Protein AF-A0A2H5QBL7-F1 (afdb_monomer_lite)

Structure (mmCIF, N/CA/C/O backbone):
data_AF-A0A2H5QBL7-F1
#
_entry.id   AF-A0A2H5QBL7-F1
#
loop_
_atom_site.group_PDB
_atom_site.id
_atom_site.type_symbol
_atom_site.label_atom_id
_atom_site.label_alt_id
_atom_site.label_comp_id
_atom_site.label_asym_id
_atom_site.label_entity_id
_atom_site.label_seq_id
_atom_site.pdbx_PDB_ins_code
_atom_site.Cartn_x
_atom_site.Cartn_y
_atom_site.Cartn_z
_atom_site.occupancy
_atom_site.B_iso_or_equiv
_atom_site.auth_seq_id
_atom_site.auth_comp_id
_atom_site.auth_asym_id
_atom_site.auth_atom_id
_atom_site.pdbx_PDB_model_num
ATOM 1 N N . MET A 1 1 ? 14.484 -3.944 -13.170 1.00 81.25 1 MET A N 1
ATOM 2 C CA . MET A 1 1 ? 13.923 -5.117 -12.466 1.00 81.25 1 MET A CA 1
ATOM 3 C C . MET A 1 1 ? 14.953 -6.240 -12.473 1.00 81.25 1 MET A C 1
ATOM 5 O O . MET A 1 1 ? 15.667 -6.396 -13.459 1.00 81.25 1 MET A O 1
ATOM 9 N N . SER A 1 2 ? 15.093 -6.963 -11.365 1.00 88.44 2 SER A N 1
ATOM 10 C CA . SER A 1 2 ? 15.974 -8.130 -11.228 1.00 88.44 2 SER A CA 1
ATOM 11 C C . SER A 1 2 ? 15.320 -9.399 -11.791 1.00 88.44 2 SER A C 1
ATOM 13 O O . SER A 1 2 ? 14.140 -9.396 -12.129 1.00 88.44 2 SER A O 1
ATOM 15 N N . LEU A 1 3 ? 16.069 -10.506 -11.868 1.00 90.12 3 LEU A N 1
ATOM 16 C CA . LEU A 1 3 ? 15.514 -11.801 -12.283 1.00 90.12 3 LEU A CA 1
ATOM 17 C C . LEU A 1 3 ? 14.393 -12.282 -11.346 1.00 90.12 3 LEU A C 1
ATOM 19 O O . LEU A 1 3 ? 13.422 -12.867 -11.810 1.00 90.12 3 LEU A O 1
ATOM 23 N N . LEU A 1 4 ? 14.510 -12.025 -10.039 1.00 90.88 4 LEU A N 1
ATOM 24 C CA . LEU A 1 4 ? 13.471 -12.409 -9.081 1.00 90.88 4 LEU A CA 1
ATOM 25 C C . LEU A 1 4 ? 12.170 -11.643 -9.324 1.00 90.88 4 LEU A C 1
ATOM 27 O O . LEU A 1 4 ? 11.102 -12.232 -9.207 1.00 90.88 4 LEU A O 1
ATOM 31 N N . ASP A 1 5 ? 12.262 -10.375 -9.725 1.00 85.94 5 ASP A N 1
ATOM 32 C CA . ASP A 1 5 ? 11.087 -9.562 -10.047 1.00 85.94 5 ASP A CA 1
ATOM 33 C C . ASP A 1 5 ? 10.372 -10.071 -11.310 1.00 85.94 5 ASP A C 1
ATOM 35 O O . ASP A 1 5 ? 9.153 -10.017 -11.387 1.00 85.94 5 ASP A O 1
ATOM 39 N N . GLN A 1 6 ? 11.114 -10.627 -12.275 1.00 84.12 6 GLN A N 1
ATOM 40 C CA . GLN A 1 6 ? 10.550 -11.212 -13.502 1.00 84.12 6 GLN A CA 1
ATOM 41 C C . GLN A 1 6 ? 9.898 -12.582 -13.272 1.00 84.12 6 GLN A C 1
ATOM 43 O O . GLN A 1 6 ? 9.011 -12.982 -14.020 1.00 84.12 6 GLN A O 1
ATOM 48 N N . LEU A 1 7 ? 10.372 -13.327 -12.269 1.00 89.00 7 LEU A N 1
ATOM 49 C CA . LEU A 1 7 ? 9.805 -14.619 -11.872 1.00 89.00 7 LEU A CA 1
ATOM 50 C C . LEU A 1 7 ? 8.633 -14.467 -10.898 1.00 89.00 7 LEU A C 1
ATOM 52 O O . LEU A 1 7 ? 7.882 -15.423 -10.691 1.00 89.00 7 LEU A O 1
ATOM 56 N N . ALA A 1 8 ? 8.501 -13.301 -10.266 1.00 86.25 8 ALA A N 1
ATOM 57 C CA . ALA A 1 8 ? 7.407 -13.023 -9.361 1.00 86.25 8 ALA A CA 1
ATOM 58 C C . ALA A 1 8 ? 6.075 -12.991 -10.133 1.00 86.25 8 ALA A C 1
ATOM 60 O O . ALA A 1 8 ? 6.018 -12.508 -11.264 1.00 86.25 8 ALA A O 1
ATOM 61 N N . PRO A 1 9 ? 4.987 -13.503 -9.538 1.00 84.56 9 PRO A N 1
ATOM 62 C CA . PRO A 1 9 ? 3.671 -13.398 -10.144 1.00 84.56 9 PRO A CA 1
ATOM 63 C C . PRO A 1 9 ? 3.232 -11.931 -10.223 1.00 84.56 9 PRO A C 1
ATOM 65 O O . PRO A 1 9 ? 3.448 -11.163 -9.284 1.00 84.56 9 PRO A O 1
ATOM 68 N N . ASP A 1 10 ? 2.562 -11.571 -11.317 1.00 80.81 10 ASP A N 1
ATOM 69 C CA . ASP A 1 10 ? 1.952 -10.250 -11.500 1.00 80.81 10 ASP A CA 1
ATOM 70 C C . ASP A 1 10 ? 0.663 -10.136 -10.666 1.00 80.81 10 ASP A C 1
ATOM 72 O O . ASP A 1 10 ? -0.458 -10.333 -11.149 1.00 80.81 10 ASP A O 1
ATOM 76 N N . ILE A 1 11 ? 0.849 -9.931 -9.358 1.00 82.19 11 ILE A N 1
ATOM 77 C CA . ILE A 1 11 ? -0.217 -9.817 -8.363 1.00 82.19 11 ILE A CA 1
ATOM 78 C C . ILE A 1 11 ? 0.029 -8.643 -7.418 1.00 82.19 11 ILE A C 1
ATOM 80 O O . ILE A 1 11 ? 1.158 -8.315 -7.049 1.00 82.19 11 ILE A O 1
ATOM 84 N N . TYR A 1 12 ? -1.063 -8.048 -6.948 1.00 84.38 12 TYR A N 1
ATOM 85 C CA . TYR A 1 12 ? -1.015 -7.088 -5.855 1.00 84.38 12 TYR A CA 1
ATOM 86 C C . TYR A 1 12 ? -1.023 -7.816 -4.510 1.00 84.38 12 TYR A C 1
ATOM 88 O O . TYR A 1 12 ? -1.882 -8.659 -4.261 1.00 84.38 12 TYR A O 1
ATOM 96 N N . PHE A 1 13 ? -0.112 -7.433 -3.614 1.00 86.50 13 PHE A N 1
ATOM 97 C CA . PHE A 1 13 ? -0.086 -7.902 -2.228 1.00 86.50 13 PHE A CA 1
ATOM 98 C C . PHE A 1 13 ? -0.787 -6.880 -1.313 1.00 86.50 13 PHE A C 1
ATOM 100 O O . PHE A 1 13 ? -0.164 -5.884 -0.931 1.00 86.50 13 PHE A O 1
ATOM 107 N N . PRO A 1 14 ? -2.078 -7.063 -0.968 1.00 87.81 14 PRO A N 1
ATOM 108 C CA . PRO A 1 14 ? -2.792 -6.121 -0.113 1.00 87.81 14 PRO A CA 1
ATOM 109 C C . PRO A 1 14 ? -2.255 -6.158 1.325 1.00 87.81 14 PRO A C 1
ATOM 111 O O . PRO A 1 14 ? -2.165 -7.217 1.942 1.00 87.81 14 PRO A O 1
ATOM 114 N N . LEU A 1 15 ? -1.945 -4.985 1.883 1.00 89.06 15 LEU A N 1
ATOM 115 C CA . LEU A 1 15 ? -1.564 -4.819 3.288 1.00 89.06 15 LEU A CA 1
ATOM 116 C C . LEU A 1 15 ? -2.602 -3.955 4.010 1.00 89.06 15 LEU A C 1
ATOM 118 O O . LEU A 1 15 ? -2.897 -2.838 3.583 1.00 89.06 15 LEU A O 1
ATOM 122 N N . ILE A 1 16 ? -3.140 -4.465 5.120 1.00 87.88 16 ILE A N 1
ATOM 123 C CA . ILE A 1 16 ? -4.179 -3.809 5.924 1.00 87.88 16 ILE A CA 1
ATOM 124 C C . ILE A 1 16 ? -3.636 -3.577 7.334 1.00 87.88 16 ILE A C 1
ATOM 126 O O . ILE A 1 16 ? -3.181 -4.508 7.996 1.00 87.88 16 ILE A O 1
ATOM 130 N N . PHE A 1 17 ? -3.732 -2.337 7.815 1.00 87.12 17 PHE A N 1
ATOM 131 C CA . PHE A 1 17 ? -3.283 -1.951 9.151 1.00 87.12 17 PHE A CA 1
ATOM 132 C C . PHE A 1 17 ? -4.426 -1.319 9.947 1.00 87.12 17 PHE A C 1
ATOM 134 O O . PHE A 1 17 ? -5.038 -0.344 9.506 1.00 87.12 17 PHE A O 1
ATOM 141 N N . PHE A 1 18 ? -4.682 -1.840 11.150 1.00 84.81 18 PHE A N 1
ATOM 142 C CA . PHE A 1 18 ? -5.632 -1.263 12.100 1.00 84.81 18 PHE A CA 1
ATOM 143 C C . PHE A 1 18 ? -4.882 -0.497 13.188 1.00 84.81 18 PHE A C 1
ATOM 145 O O . PHE A 1 18 ? -4.019 -1.048 13.868 1.00 84.81 18 PHE A O 1
ATOM 152 N N . TYR A 1 19 ? -5.239 0.771 13.380 1.00 81.94 19 TYR A N 1
ATOM 153 C CA . TYR A 1 19 ? -4.651 1.619 14.413 1.00 81.94 19 TYR A CA 1
ATOM 154 C C . TYR A 1 19 ? -5.719 2.029 15.418 1.00 81.94 19 TYR A C 1
ATOM 156 O O . TYR A 1 19 ? -6.778 2.540 15.048 1.00 81.94 19 TYR A O 1
ATOM 164 N N . LYS A 1 20 ? -5.425 1.854 16.708 1.00 77.44 20 LYS A N 1
ATOM 165 C CA . LYS A 1 20 ? -6.238 2.447 17.767 1.00 77.44 20 LYS A CA 1
ATOM 166 C C . LYS A 1 20 ? -5.958 3.945 17.810 1.00 77.44 20 LYS A C 1
ATOM 168 O O . LYS A 1 20 ? -4.804 4.361 17.884 1.00 77.44 20 LYS A O 1
ATOM 173 N N . VAL A 1 21 ? -7.004 4.762 17.787 1.00 72.69 21 VAL A N 1
ATOM 174 C CA . VAL A 1 21 ? -6.854 6.204 18.004 1.00 72.69 21 VAL A CA 1
ATOM 175 C C . VAL A 1 21 ? -6.564 6.426 19.489 1.00 72.69 21 VAL A C 1
ATOM 177 O O . VAL A 1 21 ? -7.388 6.096 20.337 1.00 72.69 21 VAL A O 1
ATOM 180 N N . VAL A 1 22 ? -5.376 6.950 19.801 1.00 68.94 22 VAL A N 1
ATOM 181 C CA . VAL A 1 22 ? -4.916 7.202 21.184 1.00 68.94 22 VAL A CA 1
ATOM 182 C C . VAL A 1 22 ? -5.130 8.672 21.604 1.00 68.94 22 VAL A C 1
ATOM 184 O O . VAL A 1 22 ? -4.742 9.066 22.693 1.00 68.94 22 VAL A O 1
ATOM 187 N N . SER A 1 23 ? -5.747 9.513 20.765 1.00 63.41 23 SER A N 1
ATOM 188 C CA . SER A 1 23 ? -5.773 10.969 20.981 1.00 63.41 23 SER A CA 1
ATOM 189 C C . SER A 1 23 ? -7.058 11.500 21.631 1.00 63.41 23 SER A C 1
ATOM 191 O O . SER A 1 23 ? -8.146 10.967 21.412 1.00 63.41 23 SER A O 1
ATOM 193 N N . ASP A 1 24 ? -6.888 12.585 22.395 1.00 59.38 24 ASP A N 1
ATOM 194 C CA . ASP A 1 24 ? -7.910 13.401 23.052 1.00 59.38 24 ASP A CA 1
ATOM 195 C C . ASP A 1 24 ? -9.091 13.748 22.137 1.00 59.38 24 ASP A C 1
ATOM 197 O O . ASP A 1 24 ? -8.947 13.878 20.917 1.00 59.38 24 ASP A O 1
ATOM 201 N N . LYS A 1 25 ? -10.257 13.962 22.764 1.00 56.50 25 LYS A N 1
ATOM 202 C CA . LYS A 1 25 ? -11.608 14.172 22.192 1.00 56.50 25 LYS A CA 1
ATOM 203 C C . LYS A 1 25 ? -11.741 15.193 21.037 1.00 56.50 25 LYS A C 1
ATOM 205 O O . LYS A 1 25 ? -12.841 15.359 20.522 1.00 56.50 25 LYS A O 1
ATOM 210 N N . ASN A 1 26 ? -10.671 15.870 20.621 1.00 56.03 26 ASN A N 1
ATOM 211 C CA . ASN A 1 26 ? -10.670 16.989 19.678 1.00 56.03 26 ASN A CA 1
ATOM 212 C C . ASN A 1 26 ? -9.992 16.716 18.319 1.00 56.03 26 ASN A C 1
ATOM 214 O O . ASN A 1 26 ? -9.910 17.617 17.480 1.00 56.03 26 ASN A O 1
ATOM 218 N N . THR A 1 27 ? -9.498 15.501 18.057 1.00 62.00 27 THR A N 1
ATOM 219 C CA . THR A 1 27 ? -8.869 15.204 16.759 1.00 62.00 27 THR A CA 1
ATOM 220 C C . THR A 1 27 ? -9.934 14.961 15.692 1.00 62.00 27 THR A C 1
ATOM 222 O O . THR A 1 27 ? -10.486 13.870 15.576 1.00 62.00 27 THR A O 1
ATOM 225 N N . ASN A 1 28 ? -10.224 15.985 14.884 1.00 65.25 28 ASN A N 1
ATOM 226 C CA . ASN A 1 28 ? -11.130 15.857 13.744 1.00 65.25 28 ASN A CA 1
ATOM 227 C C . ASN A 1 28 ? -10.571 14.809 12.750 1.00 65.25 28 ASN A C 1
ATOM 229 O O . ASN A 1 28 ? -9.475 15.016 12.219 1.00 65.25 28 ASN A O 1
ATOM 233 N N . PRO A 1 29 ? -11.306 13.725 12.423 1.00 64.44 29 PRO A N 1
ATOM 234 C CA . PRO A 1 29 ? -10.878 12.695 11.465 1.00 64.44 29 PRO A CA 1
ATOM 235 C C . PRO A 1 29 ? -10.491 13.266 10.093 1.00 64.44 29 PRO A C 1
ATOM 237 O O . PRO A 1 29 ? -9.676 12.704 9.352 1.00 64.44 29 PRO A O 1
ATOM 240 N N . LYS A 1 30 ? -11.037 14.439 9.743 1.00 64.69 30 LYS A N 1
ATOM 241 C CA . LYS A 1 30 ? -10.672 15.167 8.525 1.00 64.69 30 LYS A CA 1
ATOM 242 C C . LYS A 1 30 ? -9.209 15.629 8.524 1.00 64.69 30 LYS A C 1
ATOM 244 O O . LYS A 1 30 ? -8.596 15.599 7.462 1.00 64.69 30 LYS A O 1
ATOM 249 N N . ASN A 1 31 ? -8.621 15.913 9.685 1.00 65.38 31 ASN A N 1
ATOM 250 C CA . ASN A 1 31 ? -7.250 16.419 9.817 1.00 65.38 31 ASN A CA 1
ATOM 251 C C . ASN A 1 31 ? -6.182 15.313 9.808 1.00 65.38 31 ASN A C 1
ATOM 253 O O . ASN A 1 31 ? -5.017 15.606 9.570 1.00 65.38 31 ASN A O 1
ATOM 257 N N . PHE A 1 32 ? -6.558 14.043 9.994 1.00 66.81 32 PHE A N 1
ATOM 258 C CA . PHE A 1 32 ? -5.604 12.925 10.060 1.00 66.81 32 PHE A CA 1
ATOM 259 C C . PHE A 1 32 ? -4.834 12.675 8.750 1.00 66.81 32 PHE A C 1
ATOM 261 O O . PHE A 1 32 ? -3.756 12.091 8.754 1.00 66.81 32 PHE A O 1
ATOM 268 N N . SER A 1 33 ? -5.353 13.151 7.616 1.00 66.06 33 SER A N 1
ATOM 269 C CA . SER A 1 33 ? -4.754 12.890 6.302 1.00 66.06 33 SER A CA 1
ATOM 270 C C . SER A 1 33 ? -3.628 13.842 5.919 1.00 66.06 33 SER A C 1
ATOM 272 O O . SER A 1 33 ? -2.795 13.473 5.092 1.00 66.06 33 SER A O 1
ATOM 274 N N . SER A 1 34 ? -3.583 15.061 6.469 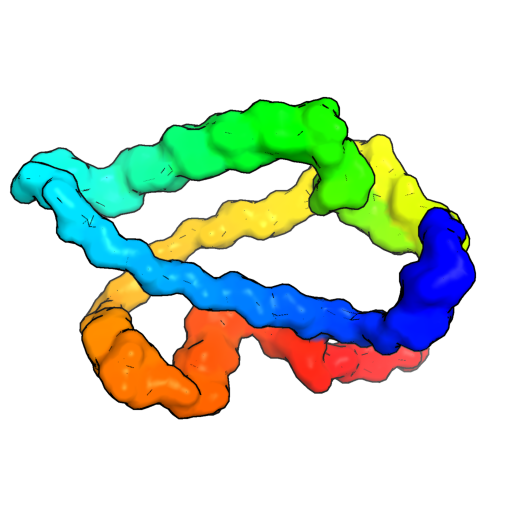1.00 75.50 34 SER A N 1
ATOM 275 C CA . SER A 1 34 ? -2.541 16.020 6.081 1.00 75.50 34 SER A CA 1
ATOM 276 C C . SER A 1 34 ? -1.136 15.589 6.529 1.00 75.50 34 SER A C 1
ATOM 278 O O . SER A 1 34 ? -0.224 15.689 5.703 1.00 75.50 34 SER A O 1
ATOM 280 N N . PRO A 1 35 ? -0.920 15.017 7.735 1.00 84.38 35 PRO A N 1
ATOM 281 C CA . PRO A 1 35 ? 0.402 14.540 8.135 1.00 84.38 35 PRO A CA 1
ATOM 282 C C . PRO A 1 35 ? 0.823 13.287 7.361 1.00 84.38 35 PRO A C 1
ATOM 284 O O . PRO A 1 35 ? 1.972 13.194 6.938 1.00 84.38 35 PRO A O 1
ATOM 287 N N . GLN A 1 36 ? -0.107 12.355 7.119 1.00 84.56 36 GLN A N 1
ATOM 288 C CA . GLN A 1 36 ? 0.171 11.114 6.390 1.00 84.56 36 GLN A CA 1
ATOM 289 C C . GLN A 1 36 ? 0.575 11.388 4.945 1.00 84.56 36 GLN A C 1
ATOM 291 O O . GLN A 1 36 ? 1.622 10.916 4.513 1.00 84.56 36 GLN A O 1
ATOM 296 N N . LYS A 1 37 ? -0.202 12.207 4.221 1.00 88.25 37 LYS A N 1
ATOM 297 C CA . LYS A 1 37 ? 0.125 12.572 2.839 1.00 88.25 37 LYS A CA 1
ATOM 298 C C . LYS A 1 37 ? 1.485 13.268 2.765 1.00 88.25 37 LYS A C 1
ATOM 300 O O . LYS A 1 37 ? 2.305 12.902 1.935 1.00 88.25 37 LYS A O 1
ATOM 305 N N . LYS A 1 38 ? 1.760 14.212 3.674 1.00 90.31 38 LYS A N 1
ATOM 306 C CA . LYS A 1 38 ? 3.052 14.913 3.732 1.00 90.31 38 LYS A CA 1
ATOM 307 C C . LYS A 1 38 ? 4.221 13.960 3.998 1.00 90.31 38 LYS A C 1
ATOM 309 O O . LYS A 1 38 ? 5.242 14.053 3.322 1.00 90.31 38 LYS A O 1
ATOM 314 N N . SER A 1 39 ? 4.079 13.065 4.976 1.00 91.56 39 SER A N 1
ATOM 315 C CA . SER A 1 39 ? 5.103 12.064 5.288 1.00 91.56 39 SER A CA 1
ATOM 316 C C . SER A 1 39 ? 5.346 11.140 4.100 1.00 91.56 39 SER A C 1
ATOM 318 O O . SER A 1 39 ? 6.493 10.895 3.747 1.00 91.56 39 SER A O 1
ATOM 320 N N . LEU A 1 40 ? 4.273 10.676 3.462 1.00 91.31 40 LEU A N 1
ATOM 321 C CA . LEU A 1 40 ? 4.329 9.789 2.310 1.00 91.31 40 LEU A CA 1
ATOM 322 C C . LEU A 1 40 ? 5.050 10.443 1.131 1.00 91.31 40 LEU A C 1
ATOM 324 O O . LEU A 1 40 ? 5.991 9.861 0.608 1.00 91.31 40 LEU A O 1
ATOM 328 N N . THR A 1 41 ? 4.688 11.679 0.772 1.00 90.31 41 THR A N 1
ATOM 329 C CA . THR A 1 41 ? 5.381 12.436 -0.280 1.00 90.31 41 THR A CA 1
ATOM 330 C C . THR A 1 41 ? 6.873 12.573 0.018 1.00 90.31 41 THR A C 1
ATOM 332 O O . THR A 1 41 ? 7.687 12.317 -0.862 1.00 90.31 41 THR A O 1
ATOM 335 N N . LYS A 1 42 ? 7.248 12.904 1.262 1.00 92.44 42 LYS A N 1
ATOM 336 C CA . LYS A 1 42 ? 8.661 13.010 1.657 1.00 92.44 42 LYS A CA 1
ATOM 337 C C . LYS A 1 42 ? 9.403 11.676 1.514 1.00 92.44 42 LYS A C 1
ATOM 339 O O . LYS A 1 42 ? 10.535 11.663 1.043 1.00 92.44 42 LYS A O 1
ATOM 344 N N . THR A 1 43 ? 8.785 10.565 1.915 1.00 92.62 43 THR A N 1
ATOM 345 C CA . THR A 1 43 ? 9.385 9.232 1.770 1.00 92.62 43 THR A CA 1
ATOM 346 C C . THR A 1 43 ? 9.554 8.853 0.299 1.00 92.62 43 THR A C 1
ATOM 348 O O . THR A 1 43 ? 10.608 8.354 -0.079 1.00 92.62 43 THR A O 1
ATOM 351 N N . LEU A 1 44 ? 8.565 9.141 -0.550 1.00 89.75 44 LEU A N 1
ATOM 352 C CA . LEU A 1 44 ? 8.629 8.831 -1.982 1.00 89.75 44 LEU A CA 1
ATOM 353 C C . LEU A 1 44 ? 9.705 9.627 -2.716 1.00 89.75 44 LEU A C 1
ATOM 355 O O . LEU A 1 44 ? 10.286 9.103 -3.653 1.00 89.75 44 LEU A O 1
ATOM 359 N N . THR A 1 45 ? 10.054 10.832 -2.257 1.00 89.00 45 THR A N 1
ATOM 360 C CA . THR A 1 45 ? 11.224 11.548 -2.790 1.00 89.00 45 THR A CA 1
ATOM 361 C C . THR A 1 45 ? 12.518 10.739 -2.630 1.00 89.00 45 THR A C 1
ATOM 363 O O . THR A 1 45 ? 13.408 10.831 -3.468 1.00 89.00 45 THR A O 1
ATOM 366 N N . HIS A 1 46 ? 12.631 9.922 -1.579 1.00 90.00 46 HIS A N 1
ATOM 367 C CA . HIS A 1 46 ? 13.776 9.028 -1.376 1.00 90.00 46 HIS A CA 1
ATOM 368 C C . HIS A 1 46 ? 13.593 7.650 -2.034 1.00 90.00 46 HIS A C 1
ATOM 370 O O . HIS A 1 46 ? 14.581 6.996 -2.359 1.00 90.00 46 HIS A O 1
ATOM 376 N N . CYS A 1 47 ? 12.350 7.217 -2.253 1.00 87.88 47 CYS A N 1
ATOM 377 C CA . CYS A 1 47 ? 11.992 5.930 -2.853 1.00 87.88 47 CYS A CA 1
ATOM 378 C C . CYS A 1 47 ? 11.152 6.131 -4.123 1.00 87.88 47 CYS A C 1
ATOM 380 O O . CYS A 1 47 ? 10.030 5.634 -4.219 1.00 87.88 47 CYS A O 1
ATOM 382 N N . TYR A 1 48 ? 11.686 6.888 -5.082 1.00 84.81 48 TYR A N 1
ATOM 383 C CA . TYR A 1 48 ? 10.933 7.383 -6.241 1.00 84.81 48 TYR A CA 1
ATOM 384 C C . TYR A 1 48 ? 10.368 6.268 -7.132 1.00 84.81 48 TYR A C 1
ATOM 386 O O . TYR A 1 48 ? 9.290 6.427 -7.696 1.00 84.81 48 TYR A O 1
ATOM 394 N N . SER A 1 49 ? 11.022 5.103 -7.189 1.00 85.00 49 SER A N 1
ATOM 395 C CA . SER A 1 49 ? 10.535 3.944 -7.948 1.00 85.00 49 SER A CA 1
ATOM 396 C C . SER A 1 49 ? 9.165 3.439 -7.481 1.00 85.00 49 SER A C 1
ATOM 398 O O . SER A 1 49 ? 8.429 2.865 -8.276 1.00 85.00 49 SER A O 1
ATOM 400 N N . LEU A 1 50 ? 8.778 3.695 -6.224 1.00 85.88 50 LEU A N 1
ATOM 401 C CA . LEU A 1 50 ? 7.454 3.344 -5.693 1.00 85.88 50 LEU A CA 1
ATOM 402 C C . LEU A 1 50 ? 6.334 4.270 -6.191 1.00 85.88 50 LEU A C 1
ATOM 404 O O . LEU A 1 50 ? 5.159 3.950 -6.028 1.00 85.88 50 LEU A O 1
ATOM 408 N N . ALA A 1 51 ? 6.681 5.430 -6.751 1.00 86.12 51 ALA A N 1
ATOM 409 C CA . ALA A 1 51 ? 5.737 6.356 -7.370 1.00 86.12 51 ALA A CA 1
ATOM 410 C C . ALA A 1 51 ? 5.629 6.168 -8.895 1.00 86.12 51 ALA A C 1
ATOM 412 O O . ALA A 1 51 ? 4.846 6.875 -9.529 1.00 86.12 51 ALA A O 1
ATOM 413 N N . GLY A 1 52 ? 6.416 5.249 -9.461 1.00 85.25 52 GLY A N 1
ATOM 414 C CA 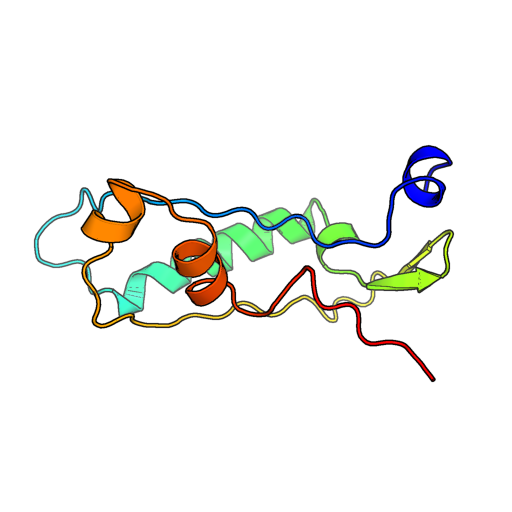. GLY A 1 52 ? 6.443 4.940 -10.884 1.00 85.25 52 GLY A CA 1
ATOM 415 C C . GLY A 1 52 ? 5.416 3.891 -11.312 1.00 85.25 52 GLY A C 1
ATOM 416 O O . GLY A 1 52 ? 4.611 3.398 -10.517 1.00 85.25 52 GLY A O 1
ATOM 417 N N . ARG A 1 53 ? 5.459 3.527 -12.594 1.00 85.12 53 ARG A N 1
ATOM 418 C CA . ARG A 1 53 ? 4.641 2.464 -13.200 1.00 85.12 53 ARG A CA 1
ATOM 419 C C . ARG A 1 53 ? 5.544 1.476 -13.924 1.00 85.12 53 ARG A C 1
ATOM 421 O O . ARG A 1 53 ? 6.558 1.879 -14.480 1.00 85.12 53 ARG A O 1
ATOM 428 N N . ALA A 1 54 ? 5.185 0.196 -13.933 1.00 81.12 54 ALA A N 1
ATOM 429 C CA . ALA A 1 54 ? 5.857 -0.758 -14.810 1.00 81.12 54 ALA A CA 1
ATOM 430 C C . ALA A 1 54 ? 5.598 -0.345 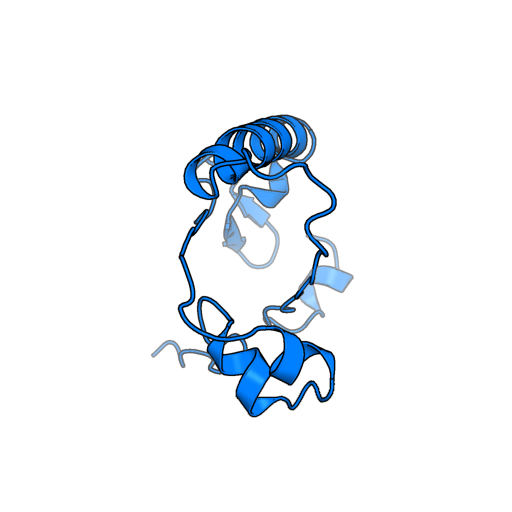-16.269 1.00 81.12 54 ALA A C 1
ATOM 432 O O . ALA A 1 54 ? 4.441 -0.233 -16.675 1.00 81.12 54 ALA A O 1
ATOM 433 N N . GLU A 1 55 ? 6.662 -0.057 -17.018 1.00 82.44 55 GLU A N 1
ATOM 434 C CA . GLU A 1 55 ? 6.574 0.247 -18.455 1.00 82.44 55 GLU A CA 1
ATOM 435 C C . GLU A 1 55 ? 6.693 -1.038 -19.275 1.00 82.44 55 GLU A C 1
ATOM 437 O O . GLU A 1 55 ? 5.959 -1.246 -20.240 1.00 82.44 55 GLU A O 1
ATOM 442 N N . ASP A 1 56 ? 7.589 -1.925 -18.846 1.00 79.38 56 ASP A N 1
ATOM 443 C CA . ASP A 1 56 ? 7.801 -3.248 -19.410 1.00 79.38 56 ASP A CA 1
ATOM 444 C C . ASP A 1 56 ? 8.246 -4.236 -18.310 1.00 79.38 56 ASP A C 1
ATOM 446 O O . ASP A 1 56 ? 8.287 -3.912 -17.123 1.00 79.38 56 ASP A O 1
ATOM 450 N N . VAL A 1 57 ? 8.577 -5.469 -18.701 1.00 76.50 57 VAL A N 1
ATOM 451 C CA . VAL A 1 57 ? 8.992 -6.554 -17.786 1.00 76.50 57 VAL A CA 1
ATOM 452 C C . VAL A 1 57 ? 10.316 -6.252 -17.056 1.00 76.50 57 VAL A C 1
ATOM 454 O O . VAL A 1 57 ? 10.642 -6.846 -16.028 1.00 76.50 57 VAL A O 1
ATOM 457 N N . PHE A 1 58 ? 11.111 -5.323 -17.576 1.00 79.88 58 PHE A N 1
ATOM 458 C CA . PHE A 1 58 ? 12.467 -5.020 -17.136 1.00 79.88 58 PHE A CA 1
ATOM 459 C C . PHE A 1 58 ? 12.586 -3.650 -16.459 1.00 79.88 58 PHE A C 1
ATOM 461 O O . PHE A 1 58 ? 13.526 -3.447 -15.677 1.00 79.88 58 PHE A O 1
ATOM 468 N N . SER A 1 59 ? 11.655 -2.729 -16.707 1.00 81.94 59 SER A N 1
ATOM 469 C CA . SER A 1 59 ? 11.775 -1.319 -16.345 1.00 81.94 59 SER A CA 1
ATOM 470 C C . SER A 1 59 ? 10.537 -0.749 -15.640 1.00 81.94 59 SER A C 1
ATOM 472 O O . SER A 1 59 ? 9.397 -1.173 -15.828 1.00 81.94 59 SER A O 1
ATOM 474 N N . VAL A 1 60 ? 10.791 0.234 -14.775 1.00 84.19 60 VAL A N 1
ATOM 475 C CA . VAL A 1 60 ? 9.760 1.026 -14.097 1.00 84.19 60 VAL A CA 1
ATOM 476 C C . VAL A 1 60 ? 9.953 2.475 -14.522 1.00 84.19 60 VAL A C 1
ATOM 478 O O . VAL A 1 60 ? 10.979 3.083 -14.203 1.00 84.19 60 VAL A O 1
ATOM 481 N N . GLY A 1 61 ? 8.961 3.017 -15.220 1.00 84.62 61 GLY A N 1
ATOM 482 C CA . GLY A 1 61 ? 8.874 4.423 -15.580 1.00 84.62 61 GLY A CA 1
ATOM 483 C C . GLY A 1 61 ? 8.693 5.280 -14.339 1.00 84.62 61 GLY A C 1
ATOM 484 O O . GLY A 1 61 ? 7.750 5.087 -13.571 1.00 84.62 61 GLY A O 1
ATOM 485 N N . CYS A 1 62 ? 9.612 6.216 -14.120 1.00 78.69 62 CYS A N 1
ATOM 486 C CA . CYS A 1 62 ? 9.588 7.151 -12.995 1.00 78.69 62 CYS A CA 1
ATOM 487 C C . CYS A 1 62 ? 9.157 8.535 -13.496 1.00 78.69 62 CYS A C 1
ATOM 489 O O . CYS A 1 62 ? 9.956 9.466 -13.544 1.00 78.69 62 CYS A O 1
ATOM 491 N N . ASP A 1 63 ? 7.904 8.637 -13.932 1.00 78.75 63 ASP A N 1
ATOM 492 C CA . ASP A 1 63 ? 7.323 9.815 -14.590 1.00 78.75 63 ASP A CA 1
ATOM 493 C C . ASP A 1 63 ? 6.563 10.751 -13.631 1.00 78.75 63 ASP A C 1
ATOM 495 O O . ASP A 1 63 ? 5.823 11.629 -14.071 1.00 78.75 63 ASP A O 1
ATOM 499 N N . ASP A 1 64 ? 6.724 10.556 -12.317 1.00 72.62 64 ASP A N 1
ATOM 500 C CA . ASP A 1 64 ? 6.039 11.297 -11.251 1.00 72.62 64 ASP A CA 1
ATOM 501 C C . ASP A 1 64 ? 4.500 11.334 -11.378 1.00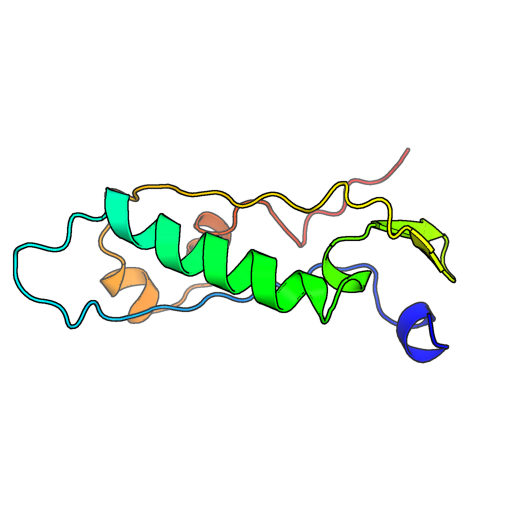 72.62 64 ASP A C 1
ATOM 503 O O . ASP A 1 64 ? 3.831 12.130 -10.711 1.00 72.62 64 ASP A O 1
ATOM 507 N N . ASN A 1 65 ? 3.897 10.415 -12.148 1.00 79.06 65 ASN A N 1
ATOM 508 C CA . ASN A 1 65 ? 2.438 10.275 -12.223 1.00 79.06 65 ASN A CA 1
ATOM 509 C C . ASN A 1 65 ? 1.816 9.877 -10.876 1.00 79.06 65 ASN A C 1
ATOM 511 O O . ASN A 1 65 ? 0.600 9.996 -10.685 1.00 79.06 65 ASN A O 1
ATOM 515 N N . GLY A 1 66 ? 2.646 9.401 -9.945 1.00 78.94 66 GLY A N 1
ATOM 516 C CA . GLY A 1 66 ? 2.266 9.056 -8.589 1.00 78.94 66 GLY A CA 1
ATOM 517 C C . GLY A 1 66 ? 1.256 7.914 -8.536 1.00 78.94 66 GLY A C 1
ATOM 518 O O . GLY A 1 66 ? 1.057 7.155 -9.486 1.00 78.94 66 GLY A O 1
ATOM 519 N N . PHE A 1 67 ? 0.581 7.799 -7.395 1.00 83.06 67 PHE A N 1
ATOM 520 C CA . PHE A 1 67 ? -0.422 6.763 -7.166 1.00 83.06 67 PHE A CA 1
ATOM 521 C C . PHE A 1 67 ? -1.657 7.301 -6.433 1.00 83.06 67 PHE A C 1
ATOM 523 O O . PHE A 1 67 ? -1.594 8.344 -5.769 1.00 83.06 67 PHE A O 1
ATOM 530 N N . PRO A 1 68 ? -2.797 6.590 -6.518 1.00 86.00 68 PRO A N 1
ATOM 531 C CA . PRO A 1 68 ? -4.011 6.979 -5.814 1.00 86.00 68 PRO A CA 1
ATOM 532 C C . PRO A 1 68 ? -3.830 6.952 -4.289 1.00 86.00 68 PRO A C 1
ATOM 534 O O . PRO A 1 68 ? -3.583 5.906 -3.696 1.00 86.00 68 PRO A O 1
ATOM 537 N N . PHE A 1 69 ? -4.030 8.098 -3.633 1.00 88.00 69 PHE A N 1
ATOM 538 C CA . PHE A 1 69 ? -4.203 8.181 -2.180 1.00 88.00 69 PHE A CA 1
ATOM 539 C C . PHE A 1 69 ? -5.682 8.432 -1.870 1.00 88.00 69 PHE A C 1
ATOM 541 O O . PHE A 1 69 ? -6.172 9.556 -2.012 1.00 88.00 69 PHE A O 1
ATOM 548 N N . ILE A 1 70 ? -6.402 7.381 -1.476 1.00 86.00 70 ILE A N 1
ATOM 549 C CA . ILE A 1 70 ? -7.854 7.418 -1.265 1.00 86.00 70 ILE A CA 1
ATOM 550 C C . ILE A 1 70 ? -8.154 7.560 0.228 1.00 86.00 70 ILE A C 1
ATOM 552 O O . ILE A 1 70 ? -7.581 6.865 1.064 1.00 86.00 70 ILE A O 1
ATOM 556 N N . LYS A 1 71 ? -9.087 8.456 0.564 1.00 84.06 71 LYS A N 1
ATOM 557 C CA . LYS A 1 71 ? -9.597 8.633 1.925 1.00 84.06 71 LYS A CA 1
ATOM 558 C C . LYS A 1 71 ? -11.105 8.440 1.933 1.00 84.06 71 LYS A C 1
ATOM 560 O O . LYS A 1 71 ? -11.808 9.078 1.157 1.00 84.06 71 LYS A O 1
ATOM 565 N N . THR A 1 72 ? -11.593 7.635 2.865 1.00 82.12 72 THR A N 1
ATOM 566 C CA . THR A 1 72 ? -13.025 7.437 3.090 1.00 82.12 72 THR A CA 1
ATOM 567 C C . THR A 1 72 ? -13.340 7.414 4.585 1.00 82.12 72 THR A C 1
ATOM 569 O O . THR A 1 72 ? -12.458 7.162 5.409 1.00 82.12 72 THR A O 1
ATOM 572 N N . LEU A 1 73 ? -14.586 7.730 4.940 1.00 79.50 73 LEU A N 1
ATOM 573 C CA . LEU A 1 73 ? -15.126 7.538 6.282 1.00 79.50 73 LEU A CA 1
ATOM 574 C C . LEU A 1 73 ? -16.078 6.348 6.221 1.00 79.50 73 LEU A C 1
ATOM 576 O O . LEU A 1 73 ? -17.071 6.384 5.500 1.00 79.50 73 LEU A O 1
ATOM 580 N N . VAL A 1 74 ? -15.781 5.308 6.989 1.00 74.62 74 VAL A N 1
ATOM 581 C CA . VAL A 1 74 ? -16.619 4.113 7.050 1.00 74.62 74 VAL A CA 1
ATOM 582 C C . VAL A 1 74 ? -17.549 4.239 8.251 1.00 74.62 74 VAL A C 1
ATOM 584 O O . VAL A 1 74 ? -17.089 4.421 9.374 1.00 74.62 74 VAL A O 1
ATOM 587 N N . ALA A 1 75 ? -18.859 4.136 8.024 1.00 70.19 75 ALA A N 1
ATOM 588 C CA . ALA A 1 75 ? -19.883 4.198 9.074 1.00 70.19 75 ALA A CA 1
ATOM 589 C C . ALA A 1 75 ? -20.024 2.883 9.874 1.00 70.19 75 ALA A C 1
ATOM 591 O O . ALA A 1 75 ? -21.043 2.653 10.519 1.00 70.19 75 ALA A O 1
ATOM 592 N N . SER A 1 76 ? -19.024 2.002 9.804 1.00 65.56 76 SER A N 1
ATOM 593 C CA . SER A 1 76 ? -19.056 0.657 10.377 1.00 65.56 76 SER A CA 1
ATOM 594 C C . SER A 1 76 ? -18.056 0.525 11.520 1.00 65.56 76 SER A C 1
ATOM 596 O O . SER A 1 76 ? -16.973 1.112 11.490 1.00 65.56 76 SER A O 1
ATOM 598 N N . ASP A 1 77 ? -18.423 -0.265 12.527 1.00 69.38 77 ASP A N 1
ATOM 599 C CA . ASP A 1 77 ? -17.548 -0.581 13.650 1.00 69.38 77 ASP A CA 1
ATOM 600 C C . ASP A 1 77 ? -16.427 -1.526 13.195 1.00 69.38 77 ASP A C 1
ATOM 602 O O . ASP A 1 77 ? -16.638 -2.717 12.947 1.00 69.38 77 ASP A O 1
ATOM 606 N N . THR A 1 78 ? -15.210 -0.987 13.111 1.00 72.19 78 THR A N 1
ATOM 607 C CA . THR A 1 78 ? -14.011 -1.738 12.722 1.00 72.19 78 THR A CA 1
ATOM 608 C C . THR A 1 78 ? -13.608 -2.794 13.755 1.00 72.19 78 THR A C 1
ATOM 610 O O . THR A 1 78 ? -12.774 -3.647 13.449 1.00 72.19 78 THR A O 1
ATOM 613 N N . SER A 1 79 ? -14.216 -2.806 14.950 1.00 74.19 79 SER A N 1
ATOM 614 C CA . SER A 1 79 ? -13.962 -3.816 15.979 1.00 74.19 79 SER A CA 1
ATOM 615 C C . SER A 1 79 ? -14.376 -5.226 15.550 1.00 74.19 79 SER A C 1
ATOM 617 O O . SER A 1 79 ? -13.746 -6.193 15.973 1.00 74.19 79 SER A O 1
ATOM 619 N N . LYS A 1 80 ? -15.393 -5.362 14.687 1.00 73.19 80 LYS A N 1
ATOM 620 C CA . LYS A 1 80 ? -15.841 -6.668 14.177 1.00 73.19 80 LYS A CA 1
ATOM 621 C C . LYS A 1 80 ? -14.773 -7.319 13.300 1.00 73.19 80 LYS A C 1
ATOM 623 O O . LYS A 1 80 ? -14.374 -8.445 13.575 1.00 73.19 80 LYS A O 1
ATOM 628 N N . VAL A 1 81 ? -14.247 -6.564 12.333 1.00 77.38 81 VAL A N 1
ATOM 629 C CA . VAL A 1 81 ? -13.173 -7.022 11.433 1.00 77.38 81 VAL A CA 1
ATOM 630 C C . VAL A 1 81 ? -11.883 -7.302 12.210 1.00 77.38 81 VAL A C 1
ATOM 632 O O . VAL A 1 81 ? -11.172 -8.252 11.907 1.00 77.38 81 VAL A O 1
ATOM 635 N N . GLN A 1 82 ? -11.594 -6.519 13.257 1.00 77.50 82 GLN A N 1
ATOM 636 C CA . GLN A 1 82 ? -10.418 -6.742 14.107 1.00 77.50 82 GLN A CA 1
ATOM 637 C C . GLN A 1 82 ? -10.516 -8.006 14.974 1.00 77.50 82 GLN A C 1
ATOM 639 O O . GLN A 1 82 ? -9.495 -8.632 15.240 1.00 77.50 82 GLN A O 1
ATOM 644 N N . LYS A 1 83 ? -11.716 -8.373 15.446 1.00 79.38 83 LYS A N 1
ATOM 645 C CA . LYS A 1 83 ? -11.923 -9.567 16.285 1.00 79.38 83 LYS A CA 1
ATOM 646 C C . LYS A 1 83 ? -11.893 -10.857 15.476 1.00 79.38 83 LYS A C 1
ATOM 648 O O . LYS A 1 83 ? -11.378 -11.863 15.959 1.00 79.38 83 LYS A O 1
ATOM 653 N N . THR A 1 84 ? -12.460 -10.829 14.276 1.00 78.81 84 THR A N 1
ATOM 654 C CA . THR A 1 84 ? -12.534 -11.994 13.39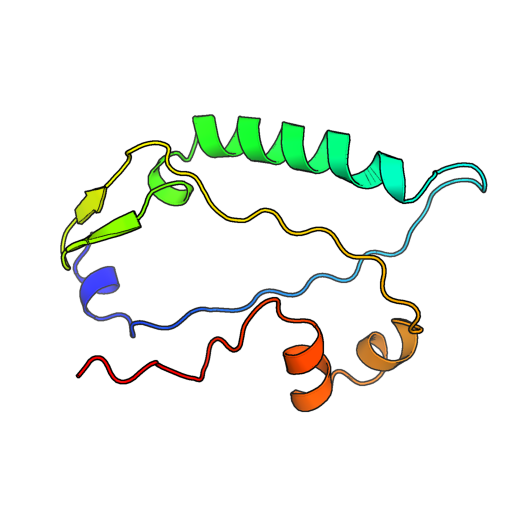4 1.00 78.81 84 THR A CA 1
ATOM 655 C C . THR A 1 84 ? -12.279 -11.526 11.962 1.00 78.81 84 THR A C 1
ATOM 657 O O . THR A 1 84 ? -13.212 -11.099 11.282 1.00 78.81 84 THR A O 1
ATOM 660 N N . PRO A 1 85 ? -11.010 -11.532 11.514 1.00 77.88 85 PRO A N 1
ATOM 661 C CA . PRO A 1 85 ? -10.650 -11.101 10.171 1.00 77.88 85 PRO A CA 1
ATOM 662 C C . PRO A 1 85 ? -11.004 -12.197 9.159 1.00 77.88 85 PRO A C 1
ATOM 664 O O . PRO A 1 85 ? -10.167 -13.008 8.774 1.00 77.88 85 PRO A O 1
ATOM 667 N N . GLU A 1 86 ? -12.269 -12.244 8.751 1.00 84.12 86 GLU A N 1
ATOM 668 C CA . GLU A 1 86 ? -12.719 -13.085 7.638 1.00 84.12 86 GLU A CA 1
ATOM 669 C C . GLU A 1 86 ? -12.276 -12.468 6.305 1.00 84.12 86 GLU A C 1
ATOM 671 O O . GLU A 1 86 ? -12.361 -11.249 6.132 1.00 84.12 86 GLU A O 1
ATOM 676 N N . MET A 1 87 ? -11.813 -13.294 5.358 1.00 81.62 87 MET A N 1
ATOM 677 C CA . MET A 1 87 ? -11.267 -12.807 4.081 1.00 81.62 87 MET A CA 1
ATOM 678 C C . MET A 1 87 ? -12.292 -11.953 3.317 1.00 81.62 87 MET A C 1
ATOM 680 O O . MET A 1 87 ? -11.977 -10.832 2.928 1.00 81.62 87 MET A O 1
ATOM 684 N N . ASP A 1 88 ? -13.545 -12.408 3.250 1.00 81.94 88 ASP A N 1
ATOM 685 C CA . ASP A 1 88 ? -14.649 -11.696 2.591 1.00 81.94 88 ASP A CA 1
ATOM 686 C C . ASP A 1 88 ? -14.913 -10.305 3.194 1.00 81.94 88 ASP A C 1
ATOM 688 O O . ASP A 1 88 ? -15.345 -9.379 2.504 1.00 81.94 88 ASP A O 1
ATOM 692 N N . SER A 1 89 ? -14.655 -10.138 4.495 1.00 81.56 89 SER A N 1
ATOM 693 C CA . SER A 1 89 ? -14.784 -8.848 5.181 1.00 81.56 89 SER A CA 1
ATOM 694 C C . SER A 1 89 ? -13.589 -7.931 4.907 1.00 81.56 89 SER A C 1
ATOM 696 O O . SER A 1 89 ? -13.753 -6.711 4.843 1.00 81.56 89 SER A O 1
ATOM 698 N N . LEU A 1 90 ? -12.387 -8.495 4.748 1.00 83.75 90 LEU A N 1
ATOM 699 C CA . LEU A 1 90 ? -11.180 -7.741 4.401 1.00 83.75 90 LEU A CA 1
ATOM 700 C C . LEU A 1 90 ? -11.203 -7.277 2.940 1.00 83.75 90 LEU A C 1
ATOM 702 O O . LEU A 1 90 ? -10.810 -6.150 2.651 1.00 83.75 90 LEU A O 1
ATOM 706 N N . ASP A 1 91 ? -11.736 -8.084 2.030 1.00 83.75 91 ASP A N 1
ATOM 707 C CA . ASP A 1 91 ? -11.861 -7.702 0.622 1.00 83.75 91 ASP A CA 1
ATOM 708 C C . ASP A 1 91 ? -12.786 -6.493 0.428 1.00 83.75 91 ASP A C 1
ATOM 710 O O . ASP A 1 91 ? -12.547 -5.658 -0.444 1.00 83.75 91 ASP A O 1
ATOM 714 N N . GLN A 1 92 ? -13.794 -6.328 1.291 1.00 81.19 92 GLN A N 1
ATOM 715 C CA . GLN A 1 92 ? -14.694 -5.168 1.266 1.00 81.19 92 GLN A CA 1
ATOM 716 C C . GLN A 1 92 ? -14.028 -3.848 1.673 1.00 81.19 92 GLN A C 1
ATOM 718 O O . GLN A 1 92 ? -14.559 -2.782 1.354 1.00 81.19 92 GLN A O 1
ATOM 723 N N . ILE A 1 93 ? -12.900 -3.885 2.393 1.00 82.19 93 ILE A N 1
ATOM 724 C CA . ILE A 1 93 ? -12.176 -2.667 2.792 1.00 82.19 93 ILE A CA 1
ATOM 725 C C . ILE A 1 93 ? -11.053 -2.300 1.821 1.00 82.19 93 ILE A C 1
ATOM 727 O O . ILE A 1 93 ? -10.491 -1.206 1.929 1.00 82.19 93 ILE A O 1
ATOM 731 N N . LEU A 1 94 ? -10.723 -3.183 0.874 1.00 85.88 94 LEU A N 1
ATOM 732 C CA . LEU A 1 94 ? -9.739 -2.888 -0.154 1.00 85.88 94 LEU A CA 1
ATOM 733 C C . LEU A 1 94 ? -10.312 -1.895 -1.179 1.00 85.88 94 LEU A C 1
ATOM 735 O O . LEU A 1 94 ? -11.482 -1.974 -1.550 1.00 85.88 94 LEU A O 1
ATOM 739 N N . PRO A 1 95 ? -9.494 -0.952 -1.678 1.00 83.69 95 PRO A N 1
ATOM 740 C CA . PRO A 1 95 ? -9.945 0.022 -2.673 1.00 83.69 95 PRO A CA 1
ATOM 741 C C . PRO A 1 95 ? -10.237 -0.601 -4.049 1.00 83.69 95 PRO A C 1
ATOM 743 O O . PRO A 1 95 ? -10.876 0.033 -4.885 1.00 83.69 95 PRO A O 1
ATOM 746 N N . PHE A 1 96 ? -9.749 -1.816 -4.297 1.00 84.56 96 PHE A N 1
ATOM 747 C CA . PHE A 1 96 ? -9.985 -2.623 -5.490 1.00 84.56 96 PHE A CA 1
ATOM 748 C C . PHE A 1 96 ? -9.798 -4.101 -5.132 1.00 84.56 96 PHE A C 1
ATOM 750 O O . PHE A 1 96 ? -9.244 -4.414 -4.080 1.00 84.56 96 PHE A O 1
ATOM 757 N N . LYS A 1 97 ? -10.223 -5.007 -6.013 1.00 83.44 97 LYS A N 1
ATOM 758 C CA . LYS A 1 97 ? -10.040 -6.448 -5.827 1.00 83.44 97 LYS A CA 1
ATOM 759 C C . LYS A 1 97 ? -8.697 -6.889 -6.423 1.00 83.44 97 LYS A C 1
ATOM 761 O O . LYS A 1 97 ? -8.563 -6.881 -7.645 1.00 83.44 97 LYS A O 1
ATOM 766 N N . PRO A 1 98 ? -7.695 -7.251 -5.605 1.00 76.94 98 PRO A N 1
ATOM 767 C CA . PRO A 1 98 ? -6.341 -7.527 -6.090 1.00 76.94 98 PRO A CA 1
ATOM 768 C C . PRO A 1 98 ? -6.209 -8.881 -6.796 1.00 76.94 98 PRO A C 1
ATOM 770 O O . PRO A 1 98 ? -5.264 -9.079 -7.551 1.00 76.94 98 PRO A O 1
ATOM 773 N N . HIS A 1 99 ? -7.143 -9.803 -6.549 1.00 71.56 99 HIS A N 1
ATOM 774 C CA . HIS A 1 99 ? -7.140 -11.165 -7.088 1.00 71.56 99 HIS A CA 1
ATOM 775 C C . HIS A 1 99 ? -8.017 -11.328 -8.342 1.00 71.56 99 HIS A C 1
ATOM 777 O O . HIS A 1 99 ? -8.022 -12.391 -8.957 1.00 71.56 99 HIS A O 1
ATOM 783 N N . GLU A 1 100 ? -8.752 -10.288 -8.745 1.00 69.06 100 GLU A N 1
ATOM 784 C CA . GLU A 1 100 ? -9.482 -10.274 -10.012 1.00 69.06 100 GLU A CA 1
ATOM 785 C C . GLU A 1 100 ? -8.569 -9.675 -11.091 1.00 69.06 100 GLU A C 1
ATOM 787 O O . GLU A 1 100 ? -8.573 -8.469 -11.340 1.00 69.06 100 GLU A O 1
ATOM 792 N N . GLN A 1 101 ? -7.742 -10.515 -11.722 1.00 57.25 101 GLN A N 1
ATOM 793 C CA . GLN A 1 101 ? -7.000 -10.101 -12.912 1.00 57.25 101 GLN A CA 1
ATOM 794 C C . GLN A 1 101 ? -8.007 -9.738 -14.012 1.00 57.25 101 GLN A C 1
ATOM 796 O O . GLN A 1 101 ? -8.831 -10.561 -14.416 1.00 57.25 101 GLN A O 1
ATOM 801 N N . LYS A 1 102 ? -7.946 -8.506 -14.533 1.00 51.25 102 LYS A N 1
ATOM 802 C CA . LYS A 1 102 ? -8.572 -8.219 -15.826 1.00 51.25 102 LYS A CA 1
ATOM 803 C C . LYS A 1 102 ? -7.817 -9.033 -16.869 1.00 51.25 102 LYS A C 1
ATOM 805 O O . LYS A 1 102 ? -6.655 -8.746 -17.132 1.00 51.25 102 LYS A O 1
ATOM 810 N N . LEU A 1 103 ? -8.486 -10.021 -17.460 1.00 39.72 103 LEU A N 1
ATOM 811 C CA . LEU A 1 103 ? -8.030 -10.645 -18.695 1.00 39.72 103 LEU A CA 1
ATOM 812 C C . LEU A 1 103 ? -7.890 -9.520 -19.731 1.00 39.72 103 LEU A C 1
ATOM 814 O O . LEU A 1 103 ? -8.889 -8.936 -20.156 1.00 39.72 103 LEU A O 1
ATOM 818 N N . ALA A 1 104 ? -6.656 -9.133 -20.042 1.00 39.47 104 ALA A N 1
ATOM 819 C CA . ALA A 1 104 ? -6.394 -8.231 -21.147 1.00 39.47 104 ALA A CA 1
ATOM 820 C C . ALA A 1 104 ? -6.678 -9.022 -22.430 1.00 39.47 104 ALA A C 1
ATOM 822 O O . ALA 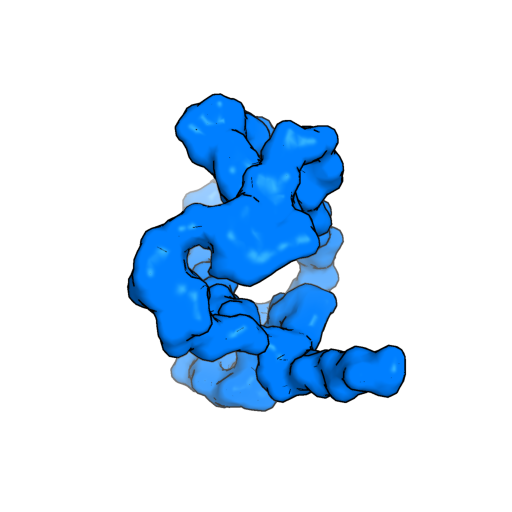A 1 104 ? -5.957 -9.968 -22.743 1.00 39.47 104 ALA A O 1
ATOM 823 N N . ASN A 1 105 ? -7.788 -8.685 -23.090 1.00 32.62 105 ASN A N 1
ATOM 824 C CA . ASN A 1 105 ? -8.068 -9.088 -24.468 1.00 32.62 105 ASN A CA 1
ATOM 825 C C . ASN A 1 105 ? -7.168 -8.315 -25.431 1.00 32.62 105 ASN A C 1
ATOM 827 O O . ASN A 1 105 ? -6.937 -7.113 -25.157 1.00 32.62 105 ASN A O 1
#

Sequence (105 aa):
MSLLDQLAPDIYFPLIFFYKVVSDKNTNPKNFSSPQKKSLTKTLTHCYSLAGRAEDVFSVGCDDNGFPFIKTLVASDTSKVQKTPEMDSLDQILPFKPHEQKLAN

InterPro domains:
  IPR023213 Chloramphenicol acetyltransferase-like domain superfamily [G3DSA:3.30.559.10] (1-105)

Secondary structure (DSSP, 8-state):
--HHHHHS-S------------S-TT--GGGGHHHHHHHHHHHHHHSGGGGSEE-SSS-EE--S-----------S-THHHHHS--HHHHHTTSSS-TT------

Foldseek 3Di:
DDPVLLVDDPFDDDDDDDDDDPDDPPDDPVPPVPVVVVVVVVVCVVVQLQQFDDPDSVDTGSPNPGDDDDDDDDPDDCVVCVVPVDVVVVCVPDPDRGPDDDPDD

Radius of gyration: 17.44 Å; chains: 1; bounding box: 36×32×48 Å

Organism: Citrus unshiu (NCBI:txid55188)

pLDDT: mean 78.52, std 11.44, range [32.62, 92.62]